Protein AF-A0A7S1S391-F1 (afdb_monomer_lite)

Secondary structure (DSSP, 8-state):
--------------GGGTGGGG---PPBPHHHHHHHHHHHHHHHHHHHHHHHHTTS---HHHHHHHHHHHHHHHHHHHHHIIIIISSS-TT-GGGGSHHHHHHHHHHHHHHHHHHSTT-HHHHHHHHHHHHHHHHHHHHHH-B-

Structure (mmCIF, N/CA/C/O backbone):
data_AF-A0A7S1S391-F1
#
_entry.id   AF-A0A7S1S391-F1
#
loop_
_atom_site.group_PDB
_atom_site.id
_atom_site.type_symbol
_atom_site.label_atom_id
_atom_site.label_alt_id
_atom_site.label_comp_id
_atom_site.label_asym_id
_atom_site.label_entity_id
_atom_site.label_seq_id
_atom_site.pdbx_PDB_ins_code
_atom_site.Cartn_x
_atom_site.Cartn_y
_atom_site.Cartn_z
_atom_site.occupancy
_atom_site.B_iso_or_equiv
_atom_site.auth_seq_id
_atom_site.auth_comp_id
_atom_site.auth_asym_id
_atom_site.auth_atom_id
_atom_site.pdbx_PDB_model_num
ATOM 1 N N . ASN A 1 1 ? 0.053 60.544 -35.774 1.00 40.72 1 ASN A N 1
ATOM 2 C CA . ASN A 1 1 ? 0.119 59.190 -36.360 1.00 40.72 1 ASN A CA 1
ATOM 3 C C . ASN A 1 1 ? 0.208 58.157 -35.259 1.00 40.72 1 ASN A C 1
ATOM 5 O O . ASN A 1 1 ? 1.170 58.155 -34.506 1.00 40.72 1 ASN A O 1
ATOM 9 N N . VAL A 1 2 ? -0.856 57.367 -35.142 1.00 44.19 2 VAL A N 1
ATOM 10 C CA . VAL A 1 2 ? -1.010 56.197 -34.268 1.00 44.19 2 VAL A CA 1
ATOM 11 C C . VAL A 1 2 ? -0.405 54.980 -34.971 1.00 44.19 2 VAL A C 1
ATOM 13 O O . VAL A 1 2 ? -0.643 54.840 -36.167 1.00 44.19 2 VAL A O 1
ATOM 16 N N . ALA A 1 3 ? 0.328 54.139 -34.230 1.00 40.41 3 ALA A N 1
ATOM 17 C CA . ALA A 1 3 ? 0.548 52.684 -34.405 1.00 40.41 3 ALA A CA 1
ATOM 18 C C . ALA A 1 3 ? 1.888 52.307 -33.731 1.00 40.41 3 ALA A C 1
ATOM 20 O O . ALA A 1 3 ? 2.843 53.062 -33.852 1.00 40.41 3 ALA A O 1
ATOM 21 N N . ALA A 1 4 ? 2.106 51.185 -33.049 1.00 40.00 4 ALA A N 1
ATOM 22 C CA . ALA A 1 4 ? 1.269 50.120 -32.512 1.00 40.00 4 ALA A CA 1
ATOM 23 C C . ALA A 1 4 ? 2.154 49.294 -31.539 1.00 40.00 4 ALA A C 1
ATOM 25 O O . ALA A 1 4 ? 3.352 49.152 -31.760 1.00 40.00 4 ALA A O 1
ATOM 26 N N . SER A 1 5 ? 1.530 48.806 -30.468 1.00 44.06 5 SER A N 1
ATOM 27 C CA . SER A 1 5 ? 1.833 47.687 -29.554 1.00 44.06 5 SER A CA 1
ATOM 28 C C . SER A 1 5 ? 3.205 46.974 -29.550 1.00 44.06 5 SER A C 1
ATOM 30 O O . SER A 1 5 ? 3.592 46.380 -30.553 1.00 44.06 5 SER A O 1
ATOM 32 N N . PRO A 1 6 ? 3.817 46.783 -28.360 1.00 44.47 6 PRO A N 1
ATOM 33 C CA . PRO A 1 6 ? 4.665 45.634 -28.074 1.00 44.47 6 PRO A CA 1
ATOM 34 C C . PRO A 1 6 ? 3.792 44.481 -27.547 1.00 44.47 6 PRO A C 1
ATOM 36 O O . PRO A 1 6 ? 3.447 44.411 -26.371 1.00 44.47 6 PRO A O 1
ATOM 39 N N . LEU A 1 7 ? 3.413 43.567 -28.434 1.00 50.47 7 LEU A N 1
ATOM 40 C CA . LEU A 1 7 ? 2.856 42.261 -28.083 1.00 50.47 7 LEU A CA 1
ATOM 41 C C . LEU A 1 7 ? 3.723 41.227 -28.792 1.00 50.47 7 LEU A C 1
ATOM 43 O O . LEU A 1 7 ? 3.596 41.107 -30.004 1.00 50.47 7 LEU A O 1
ATOM 47 N N . LEU A 1 8 ? 4.610 40.543 -28.058 1.00 47.47 8 LEU A N 1
ATOM 48 C CA . LEU A 1 8 ? 5.035 39.147 -28.279 1.00 47.47 8 LEU A CA 1
ATOM 49 C C . LEU A 1 8 ? 6.247 38.795 -27.401 1.00 47.47 8 LEU A C 1
ATOM 51 O O . LEU A 1 8 ? 7.377 39.149 -27.714 1.00 47.47 8 LEU A O 1
ATOM 55 N N . ALA A 1 9 ? 5.957 38.095 -26.304 1.00 43.16 9 ALA A N 1
ATOM 56 C CA . ALA A 1 9 ? 6.770 37.086 -25.605 1.00 43.16 9 ALA A CA 1
ATOM 57 C C . ALA A 1 9 ? 6.090 36.852 -24.240 1.00 43.16 9 ALA A C 1
ATOM 59 O O . ALA A 1 9 ? 6.547 37.294 -23.194 1.00 43.16 9 ALA A O 1
ATOM 60 N N . LEU A 1 10 ? 4.817 36.450 -24.234 1.00 41.50 10 LEU A N 1
ATOM 61 C CA . LEU A 1 10 ? 4.447 35.045 -24.032 1.00 41.50 10 LEU A CA 1
ATOM 62 C C . LEU A 1 10 ? 5.276 34.364 -22.930 1.00 41.50 10 LEU A C 1
ATOM 64 O O . LEU A 1 10 ? 6.346 33.820 -23.166 1.00 41.50 10 LEU A O 1
ATOM 68 N N . ALA A 1 11 ? 4.671 34.350 -21.742 1.00 39.50 11 ALA A N 1
ATOM 69 C CA . ALA A 1 11 ? 4.540 33.152 -20.924 1.00 39.50 11 ALA A CA 1
ATOM 70 C C . ALA A 1 11 ? 5.844 32.439 -20.522 1.00 39.50 11 ALA A C 1
ATOM 72 O O . ALA A 1 11 ? 6.071 31.283 -20.861 1.00 39.50 11 ALA A O 1
ATOM 73 N N . GLY A 1 12 ? 6.613 33.069 -19.634 1.00 39.38 12 GLY A N 1
ATOM 74 C CA . GLY A 1 12 ? 7.534 32.375 -18.723 1.00 39.38 12 GLY A CA 1
ATOM 75 C C . GLY A 1 12 ? 6.815 31.626 -17.589 1.00 39.38 12 GLY A C 1
ATOM 76 O O . GLY A 1 12 ? 7.277 31.629 -16.450 1.00 39.38 12 GLY A O 1
ATOM 77 N N . VAL A 1 13 ? 5.656 31.019 -17.864 1.00 42.41 13 VAL A N 1
ATOM 78 C CA . VAL A 1 13 ? 4.913 30.214 -16.888 1.00 42.41 13 VAL A CA 1
ATOM 79 C C . VAL A 1 13 ? 5.360 28.759 -17.033 1.00 42.41 13 VAL A C 1
ATOM 81 O O . VAL A 1 13 ? 4.800 27.996 -17.807 1.00 42.41 13 VAL A O 1
ATOM 84 N N . GLN A 1 14 ? 6.409 28.421 -16.277 1.00 43.16 14 GLN A N 1
ATOM 85 C CA . GLN A 1 14 ? 6.675 27.110 -15.661 1.00 43.16 14 GLN A CA 1
ATOM 86 C C . GLN A 1 14 ? 6.434 25.857 -16.545 1.00 43.16 14 GLN A C 1
ATOM 88 O O . GLN A 1 14 ? 5.330 25.307 -16.532 1.00 43.16 14 GLN A O 1
ATOM 93 N N . PRO A 1 15 ? 7.467 25.288 -17.203 1.00 41.97 15 PRO A N 1
ATOM 94 C CA . PRO A 1 15 ? 7.331 24.002 -17.899 1.00 41.97 15 PRO A CA 1
ATOM 95 C C . PRO A 1 15 ? 7.137 22.793 -16.958 1.00 41.97 15 PRO A C 1
ATOM 97 O O . PRO A 1 15 ? 6.742 21.723 -17.411 1.00 41.97 15 PRO A O 1
ATOM 100 N N . ALA A 1 16 ? 7.310 22.941 -15.640 1.00 48.16 16 ALA A N 1
ATOM 101 C CA . ALA A 1 16 ? 7.334 21.807 -14.711 1.00 48.16 16 ALA A CA 1
ATOM 102 C C . ALA A 1 16 ? 5.998 21.047 -14.554 1.00 48.16 16 ALA A C 1
ATOM 104 O O . ALA A 1 16 ? 5.992 19.905 -14.103 1.00 48.16 16 ALA A O 1
ATOM 105 N N . ARG A 1 17 ? 4.850 21.645 -14.914 1.00 41.78 17 ARG A N 1
ATOM 106 C CA . ARG A 1 17 ? 3.538 20.970 -14.811 1.00 41.78 17 ARG A CA 1
ATOM 107 C C . ARG A 1 17 ? 3.078 20.295 -16.104 1.00 41.78 17 ARG A C 1
ATOM 109 O O . ARG A 1 17 ? 2.238 19.404 -16.040 1.00 41.78 17 ARG A O 1
ATOM 116 N N . ALA A 1 18 ? 3.619 20.686 -17.257 1.00 39.12 18 ALA A N 1
ATOM 117 C CA . ALA A 1 18 ? 3.204 20.139 -18.551 1.00 39.12 18 ALA A CA 1
ATOM 118 C C . ALA A 1 18 ? 3.959 18.851 -18.929 1.00 39.12 18 ALA A C 1
ATOM 120 O O . ALA A 1 18 ? 3.464 18.054 -19.724 1.00 39.12 18 ALA A O 1
ATOM 121 N N . GLU A 1 19 ? 5.125 18.608 -18.329 1.00 38.88 19 GLU A N 1
ATOM 122 C CA . GLU A 1 19 ? 5.969 17.445 -18.637 1.00 38.88 19 GLU A CA 1
ATOM 123 C C . GLU A 1 19 ? 5.471 16.136 -17.988 1.00 38.88 19 GLU A C 1
ATOM 125 O O . GLU A 1 19 ? 5.807 15.040 -18.430 1.00 38.88 19 GLU A O 1
ATOM 130 N N . VAL A 1 20 ? 4.554 16.232 -17.017 1.00 45.12 20 VAL A N 1
ATOM 131 C CA . VAL A 1 20 ? 3.943 15.080 -16.324 1.00 45.12 20 VAL A CA 1
ATOM 132 C C . VAL A 1 20 ? 2.982 14.284 -17.229 1.00 45.12 20 VAL A C 1
ATOM 134 O O . VAL A 1 20 ? 2.722 13.109 -16.983 1.00 45.12 20 VAL A O 1
ATOM 137 N N . LEU A 1 21 ? 2.480 14.878 -18.319 1.00 40.94 21 LEU A N 1
ATOM 138 C CA . LEU A 1 21 ? 1.461 14.270 -19.193 1.00 40.94 21 LEU A CA 1
ATOM 139 C C . LEU A 1 21 ? 2.024 13.490 -20.396 1.00 40.94 21 LEU A C 1
ATOM 141 O O . LEU A 1 21 ? 1.253 12.990 -21.215 1.00 40.94 21 LEU A O 1
ATOM 145 N N . ARG A 1 22 ? 3.352 13.356 -20.515 1.00 44.44 22 ARG A N 1
ATOM 146 C CA . ARG A 1 22 ? 4.010 12.576 -21.584 1.00 44.44 22 ARG A CA 1
ATOM 147 C C . ARG A 1 22 ? 4.890 11.433 -21.081 1.00 44.44 22 ARG A C 1
ATOM 149 O O . ARG A 1 22 ? 5.707 10.912 -21.837 1.00 44.44 22 ARG A O 1
ATOM 156 N N . LEU A 1 23 ? 4.673 10.967 -19.853 1.00 51.31 23 LEU A N 1
ATOM 157 C CA . LEU A 1 23 ? 5.106 9.624 -19.479 1.00 51.31 23 LEU A CA 1
ATOM 158 C C . LEU A 1 23 ? 4.262 8.635 -20.291 1.00 51.31 23 LEU A C 1
ATOM 160 O O . LEU A 1 23 ? 3.141 8.305 -19.911 1.00 51.31 23 LEU A O 1
ATOM 164 N N . LYS A 1 24 ? 4.774 8.188 -21.445 1.00 53.34 24 LYS A N 1
ATOM 165 C CA . LYS A 1 24 ? 4.294 6.945 -22.051 1.00 53.34 24 LYS A CA 1
ATOM 166 C C . LYS A 1 24 ? 4.512 5.872 -20.990 1.00 53.34 24 LYS A C 1
ATOM 168 O O . LYS A 1 24 ? 5.651 5.484 -20.747 1.00 53.34 24 LYS A O 1
ATOM 173 N N . LEU A 1 25 ? 3.441 5.474 -20.307 1.00 68.50 25 LEU A N 1
ATOM 174 C CA . LEU A 1 25 ? 3.478 4.366 -19.366 1.00 68.50 25 LEU A CA 1
ATOM 175 C C . LEU A 1 25 ? 3.825 3.134 -20.190 1.00 68.50 25 LEU A C 1
ATOM 177 O O . LEU A 1 25 ? 2.998 2.644 -20.955 1.00 68.50 25 LEU A O 1
ATOM 181 N N . ALA A 1 26 ? 5.086 2.715 -20.115 1.00 74.50 26 ALA A N 1
ATOM 182 C CA . ALA A 1 26 ? 5.494 1.468 -20.725 1.00 74.50 26 ALA A CA 1
ATOM 183 C C . ALA A 1 26 ? 4.612 0.359 -20.136 1.00 74.50 26 ALA A C 1
ATOM 185 O O . ALA A 1 26 ? 4.398 0.349 -18.915 1.00 74.50 26 ALA A O 1
ATOM 186 N N . PRO A 1 27 ? 4.084 -0.532 -20.985 1.00 83.25 27 PRO A N 1
ATOM 187 C CA . PRO A 1 27 ? 3.199 -1.573 -20.516 1.00 83.25 27 PRO A CA 1
ATOM 188 C C . PRO A 1 27 ? 3.929 -2.480 -19.524 1.00 83.25 27 PRO A C 1
ATOM 190 O O . PRO A 1 27 ? 5.143 -2.694 -19.614 1.00 83.25 27 PRO A O 1
ATOM 193 N N . LEU A 1 28 ? 3.194 -2.958 -18.524 1.00 86.75 28 LEU A N 1
ATOM 194 C CA . LEU A 1 28 ? 3.766 -3.737 -17.434 1.00 86.75 28 LEU A CA 1
ATOM 195 C C . LEU A 1 28 ? 3.830 -5.214 -17.812 1.00 86.75 28 LEU A C 1
ATOM 197 O O . LEU A 1 28 ? 2.927 -5.743 -18.459 1.00 86.75 28 LEU A O 1
ATOM 201 N N . LYS A 1 29 ? 4.862 -5.913 -17.333 1.00 91.25 29 LYS A N 1
ATOM 202 C CA . LYS A 1 29 ? 4.831 -7.381 -17.310 1.00 91.25 29 LYS A CA 1
ATOM 203 C C . LYS A 1 29 ? 3.648 -7.829 -16.447 1.00 91.25 29 LYS A C 1
ATOM 205 O O . LYS A 1 29 ? 3.473 -7.287 -15.354 1.00 91.25 29 LYS A O 1
ATOM 210 N N . GLN A 1 30 ? 2.889 -8.820 -16.914 1.00 92.25 30 GLN A N 1
ATOM 211 C CA . GLN A 1 30 ? 1.687 -9.324 -16.234 1.00 92.25 30 GLN A CA 1
ATOM 212 C C . GLN A 1 30 ? 1.950 -9.646 -14.754 1.00 92.25 30 GLN A C 1
ATOM 214 O O . GLN A 1 30 ? 1.267 -9.106 -13.890 1.00 92.25 30 GLN A O 1
ATOM 219 N N . ASP A 1 31 ? 2.997 -10.420 -14.455 1.00 93.94 31 ASP A N 1
ATOM 220 C CA . ASP A 1 31 ? 3.344 -10.795 -13.076 1.00 93.94 31 ASP A CA 1
ATOM 221 C C . ASP A 1 31 ? 3.589 -9.575 -12.178 1.00 93.94 31 ASP A C 1
ATOM 223 O O . ASP A 1 31 ? 3.117 -9.515 -11.046 1.00 93.94 31 ASP A O 1
ATOM 227 N N . TYR A 1 32 ? 4.299 -8.564 -12.694 1.00 93.88 32 TYR A N 1
ATOM 228 C CA . TYR A 1 32 ? 4.556 -7.339 -11.942 1.00 93.88 32 TYR A CA 1
ATOM 229 C C . TYR A 1 32 ? 3.267 -6.559 -11.695 1.00 93.88 32 TYR A C 1
ATOM 231 O O . TYR A 1 32 ? 3.016 -6.115 -10.576 1.00 93.88 32 TYR A O 1
ATOM 239 N N . ARG A 1 33 ? 2.431 -6.411 -12.729 1.00 94.19 33 ARG A N 1
ATOM 240 C CA . ARG A 1 33 ? 1.121 -5.772 -12.604 1.00 94.19 33 ARG A CA 1
ATOM 241 C C . ARG A 1 33 ? 0.300 -6.444 -11.510 1.00 94.19 33 ARG A C 1
ATOM 243 O O . ARG A 1 33 ? -0.220 -5.749 -10.643 1.00 94.19 33 ARG A O 1
ATOM 250 N N . ASP A 1 34 ? 0.167 -7.762 -11.564 1.00 95.94 34 ASP A N 1
ATOM 251 C CA . ASP A 1 34 ? -0.712 -8.496 -10.659 1.00 95.94 34 ASP A CA 1
ATOM 252 C C . ASP A 1 34 ? -0.218 -8.410 -9.212 1.00 95.94 34 ASP A C 1
ATOM 254 O O . ASP A 1 34 ? -1.023 -8.229 -8.297 1.00 95.94 34 ASP A O 1
ATOM 258 N N . GLU A 1 35 ? 1.099 -8.416 -8.997 1.00 96.38 35 GLU A N 1
ATOM 259 C CA . GLU A 1 35 ? 1.683 -8.212 -7.671 1.00 96.38 35 GLU A CA 1
ATOM 260 C C . GLU A 1 35 ? 1.510 -6.783 -7.146 1.00 96.38 35 GLU A C 1
ATOM 262 O O . GLU A 1 35 ? 1.177 -6.612 -5.970 1.00 96.38 35 GLU A O 1
ATOM 267 N N . VAL A 1 36 ? 1.661 -5.756 -7.994 1.00 96.44 36 VAL A N 1
ATOM 268 C CA . VAL A 1 36 ? 1.356 -4.368 -7.605 1.00 96.44 36 VAL A CA 1
ATOM 269 C C . VAL A 1 36 ? -0.117 -4.234 -7.237 1.00 96.44 36 VAL A C 1
ATOM 271 O O . VAL A 1 36 ? -0.429 -3.678 -6.185 1.00 96.44 36 VAL A O 1
ATOM 274 N N . VAL A 1 37 ? -1.027 -4.751 -8.069 1.00 97.25 37 VAL A N 1
ATOM 275 C C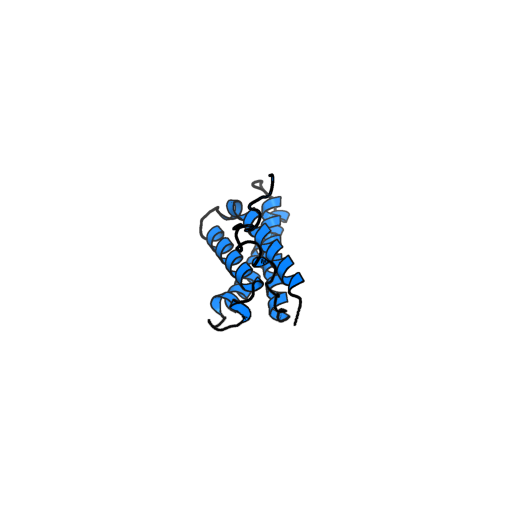A . VAL A 1 37 ? -2.473 -4.688 -7.811 1.00 97.25 37 VAL A CA 1
ATOM 276 C C . VAL A 1 37 ? -2.805 -5.397 -6.506 1.00 97.25 37 VAL A C 1
ATOM 278 O O . VAL A 1 37 ? -3.502 -4.822 -5.672 1.00 97.25 37 VAL A O 1
ATOM 281 N N . ALA A 1 38 ? -2.290 -6.609 -6.295 1.00 97.56 38 ALA A N 1
ATOM 282 C CA . ALA A 1 38 ? -2.551 -7.377 -5.086 1.00 97.56 38 ALA A CA 1
ATOM 283 C C . ALA A 1 38 ? -2.052 -6.649 -3.829 1.00 97.56 38 ALA A C 1
ATOM 285 O O . ALA A 1 38 ? -2.809 -6.500 -2.867 1.00 97.56 38 ALA A O 1
ATOM 286 N N . ALA A 1 39 ? -0.807 -6.165 -3.838 1.00 97.44 39 ALA A N 1
ATOM 287 C CA . ALA A 1 39 ? -0.214 -5.484 -2.692 1.00 97.44 39 ALA A CA 1
ATOM 288 C C . ALA A 1 39 ? -0.887 -4.132 -2.405 1.00 97.44 39 ALA A C 1
ATOM 290 O O . ALA A 1 39 ? -1.249 -3.860 -1.258 1.00 97.44 39 ALA A O 1
ATOM 291 N N . ALA A 1 40 ? -1.103 -3.307 -3.436 1.00 97.50 40 ALA A N 1
ATOM 292 C CA . ALA A 1 40 ? -1.715 -1.992 -3.278 1.00 97.50 40 ALA A CA 1
ATOM 293 C C . ALA A 1 40 ? -3.181 -2.092 -2.833 1.00 97.50 40 ALA A C 1
ATOM 295 O O . ALA A 1 40 ? -3.598 -1.367 -1.931 1.00 97.50 40 ALA A O 1
ATOM 296 N N . THR A 1 41 ? -3.944 -3.029 -3.408 1.00 97.88 41 THR A N 1
ATOM 297 C CA . THR A 1 41 ? -5.345 -3.263 -3.027 1.00 97.88 41 THR A CA 1
ATOM 298 C C . THR A 1 41 ? -5.444 -3.751 -1.588 1.00 97.88 41 THR A C 1
ATOM 300 O O . THR A 1 41 ? -6.221 -3.195 -0.822 1.00 97.88 41 THR A O 1
ATOM 303 N N . ALA A 1 42 ? -4.627 -4.728 -1.183 1.00 97.75 42 ALA A N 1
ATOM 304 C CA . ALA A 1 42 ? -4.691 -5.263 0.174 1.00 97.75 42 ALA A CA 1
ATOM 305 C C . ALA A 1 42 ? -4.337 -4.213 1.239 1.00 97.75 42 ALA A C 1
ATOM 307 O O . ALA A 1 42 ? -5.028 -4.120 2.251 1.00 97.75 42 ALA A O 1
ATOM 308 N N . LEU A 1 43 ? -3.300 -3.396 1.008 1.00 97.31 43 LEU A N 1
ATOM 309 C CA . LEU A 1 43 ? -2.968 -2.307 1.929 1.00 97.31 43 LEU A CA 1
ATOM 310 C C . LEU A 1 43 ? -4.086 -1.260 1.979 1.00 97.31 43 LEU A C 1
ATOM 312 O O . LEU A 1 43 ? -4.464 -0.814 3.058 1.00 97.31 43 LEU A O 1
ATOM 316 N N . ARG A 1 44 ? -4.649 -0.893 0.825 1.00 97.44 44 ARG A N 1
ATOM 317 C CA . ARG A 1 44 ? -5.763 0.054 0.755 1.00 97.44 44 ARG A CA 1
ATOM 318 C C . ARG A 1 44 ? -6.981 -0.463 1.521 1.00 97.44 44 ARG A C 1
ATOM 320 O O . ARG A 1 44 ? -7.563 0.290 2.289 1.00 97.44 44 ARG A O 1
ATOM 327 N N . GLU A 1 45 ? -7.357 -1.726 1.327 1.00 96.81 45 GLU A N 1
ATOM 328 C CA . GLU A 1 45 ? -8.473 -2.374 2.029 1.00 96.81 45 GLU A CA 1
ATOM 329 C C . GLU A 1 45 ? -8.275 -2.363 3.548 1.00 96.81 45 GLU A C 1
ATOM 331 O O . GLU A 1 45 ? -9.217 -2.054 4.274 1.00 96.81 45 GLU A O 1
ATOM 336 N N . ALA A 1 46 ? -7.062 -2.658 4.026 1.00 95.44 46 ALA A N 1
ATOM 337 C CA . ALA A 1 46 ? -6.743 -2.612 5.451 1.00 95.44 46 ALA A CA 1
ATOM 338 C C . ALA A 1 46 ? -6.868 -1.187 6.013 1.00 95.44 46 ALA A C 1
ATOM 340 O O . ALA A 1 46 ? -7.566 -0.983 7.000 1.00 95.44 46 ALA A O 1
ATOM 341 N N . LEU A 1 47 ? -6.281 -0.192 5.339 1.00 94.75 47 LEU A N 1
ATOM 342 C CA . LEU A 1 47 ? -6.340 1.209 5.775 1.00 94.75 47 LEU A CA 1
ATOM 343 C C . LEU A 1 47 ? -7.764 1.778 5.741 1.00 94.75 47 LEU A C 1
ATOM 345 O O . LEU A 1 47 ? -8.123 2.580 6.597 1.00 94.75 47 LEU A O 1
ATOM 349 N N . VAL A 1 48 ? -8.582 1.393 4.757 1.00 94.81 48 VAL A N 1
ATOM 350 C CA . VAL A 1 48 ? -9.993 1.803 4.696 1.00 94.81 48 VAL A CA 1
ATOM 351 C C . VAL A 1 48 ? -10.785 1.156 5.830 1.00 94.81 48 VAL A C 1
ATOM 353 O O . VAL A 1 48 ? -11.514 1.865 6.513 1.00 94.81 48 VAL A O 1
ATOM 356 N N . ALA A 1 49 ? -10.593 -0.141 6.085 1.00 92.25 49 ALA A N 1
ATOM 357 C CA . ALA A 1 49 ? -11.259 -0.828 7.190 1.00 92.25 49 ALA A CA 1
ATOM 358 C C . ALA A 1 49 ? -10.876 -0.228 8.554 1.00 92.25 49 ALA A C 1
ATOM 360 O O . ALA A 1 49 ? -11.742 -0.008 9.392 1.00 92.25 49 ALA A O 1
ATOM 361 N N . GLU A 1 50 ? -9.601 0.111 8.753 1.00 89.94 50 GLU A N 1
ATOM 362 C CA . GLU A 1 50 ? -9.123 0.819 9.947 1.00 89.94 50 GLU A CA 1
ATOM 363 C C . GLU A 1 50 ? -9.733 2.232 10.055 1.00 89.94 50 GLU A C 1
ATOM 365 O O . GLU A 1 50 ? -10.050 2.710 11.142 1.00 89.94 50 GLU A O 1
ATOM 370 N N . GLN A 1 51 ? -9.935 2.922 8.925 1.00 90.69 51 GLN A N 1
ATOM 371 C CA . GLN A 1 51 ? -10.609 4.223 8.904 1.00 90.69 51 GLN A CA 1
ATOM 372 C C . GLN A 1 51 ? -12.086 4.127 9.290 1.00 90.69 51 GLN A C 1
ATOM 374 O O . GLN A 1 51 ? -12.582 5.004 9.992 1.00 90.69 51 GLN A O 1
ATOM 379 N N . GLU A 1 52 ? -12.779 3.103 8.797 1.00 89.25 52 GLU A N 1
ATOM 380 C CA . GLU A 1 52 ? -14.196 2.849 9.069 1.00 89.25 52 GLU A CA 1
ATOM 381 C C . GLU A 1 52 ? -14.428 2.372 10.504 1.00 89.25 52 GLU A C 1
ATOM 383 O O . GLU A 1 52 ? -15.451 2.708 11.096 1.00 89.25 52 GLU A O 1
ATOM 388 N N . ALA A 1 53 ? -13.464 1.642 11.067 1.00 86.38 53 ALA A N 1
ATOM 389 C CA . ALA A 1 53 ? -13.458 1.228 12.463 1.00 86.38 53 ALA A CA 1
ATOM 390 C C . ALA A 1 53 ? -13.401 2.412 13.444 1.00 86.38 53 ALA A C 1
ATOM 392 O O . ALA A 1 53 ? -14.037 2.370 14.496 1.00 86.38 53 ALA A O 1
ATOM 393 N N . GLY A 1 54 ? -12.669 3.473 13.090 1.00 80.25 54 GLY A N 1
ATOM 394 C CA . GLY A 1 54 ? -12.468 4.631 13.960 1.00 80.25 54 GLY A CA 1
ATOM 395 C C . GLY A 1 54 ? -11.660 4.301 15.221 1.00 80.25 54 GLY A C 1
ATOM 396 O O . GLY A 1 54 ? -10.925 3.317 15.260 1.00 80.25 54 GLY A O 1
ATOM 397 N N . ASP A 1 55 ? -11.795 5.145 16.246 1.00 72.31 55 ASP A N 1
ATOM 398 C CA . ASP A 1 55 ? -11.154 4.953 17.561 1.00 72.31 55 ASP A CA 1
ATOM 399 C C . ASP A 1 55 ? -12.058 4.181 18.547 1.00 72.31 55 ASP A C 1
ATOM 401 O O . ASP A 1 55 ? -11.715 3.995 19.718 1.00 72.31 55 ASP A O 1
ATOM 405 N N . ASP A 1 56 ? -13.239 3.758 18.088 1.00 77.50 56 ASP A N 1
ATOM 406 C CA . ASP A 1 56 ? -14.224 3.067 18.907 1.00 77.50 56 ASP A CA 1
ATOM 407 C C . ASP A 1 56 ? -13.853 1.596 19.111 1.00 77.50 56 ASP A C 1
ATOM 409 O O . ASP A 1 56 ? -13.191 0.951 18.296 1.00 77.50 56 ASP A O 1
ATOM 413 N N . LYS A 1 57 ? -14.322 1.030 20.227 1.00 77.81 57 LYS A N 1
ATOM 414 C CA . LYS A 1 57 ? -14.122 -0.389 20.501 1.00 77.81 57 LYS A CA 1
ATOM 415 C C . LYS A 1 57 ? -14.950 -1.219 19.520 1.00 77.81 57 LYS A C 1
ATOM 417 O O . LYS A 1 57 ? -16.181 -1.208 19.571 1.00 77.81 57 LYS A O 1
ATOM 422 N N . LEU A 1 58 ? -14.259 -1.951 18.656 1.00 84.31 58 LEU A N 1
ATOM 423 C CA . LEU A 1 58 ? -14.862 -2.834 17.670 1.00 84.31 58 LEU A CA 1
ATOM 424 C C . LEU A 1 58 ? -15.544 -4.044 18.322 1.00 84.31 58 LEU A C 1
ATOM 426 O O . LEU A 1 58 ? -15.240 -4.450 19.446 1.00 84.31 58 LEU A O 1
ATOM 430 N N . SER A 1 59 ? -16.491 -4.640 17.594 1.00 88.81 59 SER A N 1
ATOM 431 C CA . SER A 1 59 ? -16.966 -5.983 17.925 1.00 88.81 59 SER A CA 1
ATOM 432 C C . SER A 1 59 ? -15.846 -6.998 17.676 1.00 88.81 59 SER A C 1
ATOM 434 O O . SER A 1 59 ? -14.993 -6.787 16.816 1.00 88.81 59 SER A O 1
ATOM 436 N N . LEU A 1 60 ? -15.878 -8.137 18.374 1.00 88.81 60 LEU A N 1
ATOM 437 C CA . LEU A 1 60 ? -14.892 -9.208 18.177 1.00 88.81 60 LEU A CA 1
ATOM 438 C C . LEU A 1 60 ? -14.815 -9.662 16.706 1.00 88.81 60 LEU A C 1
ATOM 440 O O . LEU A 1 60 ? -13.736 -9.945 16.198 1.00 88.81 60 LEU A O 1
ATOM 444 N N . GLU A 1 61 ? -15.954 -9.710 16.012 1.00 89.38 61 GLU A N 1
ATOM 445 C CA . GLU A 1 61 ? -16.010 -10.065 14.589 1.00 89.38 61 GLU A CA 1
ATOM 446 C C . GLU A 1 61 ? -15.297 -9.026 13.711 1.00 89.38 61 GLU A C 1
ATOM 448 O O . GLU A 1 61 ? -14.512 -9.400 12.840 1.00 89.38 61 GLU A O 1
ATOM 453 N N . ALA A 1 62 ? -15.505 -7.732 13.976 1.00 87.94 62 ALA A N 1
ATOM 454 C CA . ALA A 1 62 ? -14.853 -6.655 13.237 1.00 87.94 62 ALA A CA 1
ATOM 455 C C . ALA A 1 62 ? -13.343 -6.581 13.524 1.00 87.94 62 ALA A C 1
ATOM 457 O O . ALA A 1 62 ? -12.565 -6.343 12.603 1.00 87.94 62 ALA A O 1
ATOM 458 N N . GLU A 1 63 ? -12.911 -6.848 14.762 1.00 89.56 63 GLU A N 1
ATOM 459 C CA . GLU A 1 63 ? -11.485 -6.957 15.108 1.00 89.56 63 GLU A CA 1
ATOM 460 C C . GLU A 1 63 ? -10.806 -8.101 14.344 1.00 89.56 63 GLU A C 1
ATOM 462 O O . GLU A 1 63 ? -9.718 -7.929 13.792 1.00 89.56 63 GLU A O 1
ATOM 467 N N . VAL A 1 64 ? -11.455 -9.269 14.265 1.00 92.94 64 VAL A N 1
ATOM 468 C CA . VAL A 1 64 ? -10.931 -10.424 13.519 1.00 92.94 64 VAL A CA 1
ATOM 469 C C . VAL A 1 64 ? -10.854 -10.123 12.022 1.00 92.94 64 VAL A C 1
ATOM 471 O O . VAL A 1 64 ? -9.861 -10.467 11.376 1.00 92.94 64 VAL A O 1
ATOM 474 N N . GLU A 1 65 ? -11.870 -9.467 11.458 1.00 91.81 65 GLU A N 1
ATOM 475 C CA . GLU A 1 65 ? -11.874 -9.092 10.044 1.00 91.81 65 GLU A CA 1
ATOM 476 C C . GLU A 1 65 ? -10.784 -8.060 9.721 1.00 91.81 65 GLU A C 1
ATOM 478 O O . GLU A 1 65 ? -10.050 -8.224 8.739 1.00 91.81 65 GLU A O 1
ATOM 483 N N . LEU A 1 66 ? -10.640 -7.026 10.556 1.00 92.06 66 LEU A N 1
ATOM 484 C CA . LEU A 1 66 ? -9.588 -6.023 10.417 1.00 92.06 66 LEU A CA 1
ATOM 485 C C . LEU A 1 66 ? -8.204 -6.677 10.504 1.00 92.06 66 LEU A C 1
ATOM 487 O O . LEU A 1 66 ? -7.397 -6.525 9.585 1.00 92.06 66 LEU A O 1
ATOM 491 N N . GLY A 1 67 ? -7.973 -7.509 11.522 1.00 92.75 67 GLY A N 1
ATOM 492 C CA . GLY A 1 67 ? -6.714 -8.235 11.685 1.00 92.75 67 GLY A CA 1
ATOM 493 C C . GLY A 1 67 ? -6.391 -9.148 10.495 1.00 92.75 67 GLY A C 1
ATOM 494 O O . GLY A 1 67 ? -5.236 -9.245 10.074 1.00 92.75 67 GLY A O 1
ATOM 495 N N . ALA A 1 68 ? -7.393 -9.782 9.878 1.00 95.06 68 ALA A N 1
ATOM 496 C CA . ALA A 1 68 ? -7.190 -10.585 8.671 1.00 95.06 68 ALA A CA 1
ATOM 497 C C . ALA A 1 68 ? -6.770 -9.731 7.458 1.00 95.06 68 ALA A C 1
ATOM 499 O O . ALA A 1 68 ? -5.888 -10.141 6.690 1.00 95.06 68 ALA A O 1
ATOM 500 N N . LYS A 1 69 ? -7.363 -8.540 7.288 1.00 95.56 69 LYS A N 1
ATOM 501 C CA . LYS A 1 69 ? -6.985 -7.581 6.233 1.00 95.56 69 LYS A CA 1
ATOM 502 C C . LYS A 1 69 ? -5.558 -7.074 6.437 1.00 95.56 69 LYS A C 1
ATOM 504 O O . LYS A 1 69 ? -4.763 -7.111 5.496 1.00 95.56 69 LYS A O 1
ATOM 509 N N . GLU A 1 70 ? -5.202 -6.696 7.660 1.00 94.31 70 GLU A N 1
ATOM 510 C CA . GLU A 1 70 ? -3.856 -6.239 8.022 1.00 94.31 70 GLU A CA 1
ATOM 511 C C . GLU A 1 70 ? -2.797 -7.323 7.794 1.00 94.31 70 GLU A C 1
ATOM 513 O O . GLU A 1 70 ? -1.775 -7.078 7.150 1.00 94.31 70 GLU A O 1
ATOM 518 N N . GLN A 1 71 ? -3.055 -8.560 8.233 1.00 95.31 71 GLN A N 1
ATOM 519 C CA . GLN A 1 71 ? -2.139 -9.683 8.009 1.00 95.31 71 GLN A CA 1
ATOM 520 C C . GLN A 1 71 ? -1.951 -9.987 6.518 1.00 95.31 71 GLN A C 1
ATOM 522 O O . GLN A 1 71 ? -0.831 -10.250 6.064 1.00 95.31 71 GLN A O 1
ATOM 527 N N . LYS A 1 72 ? -3.035 -9.944 5.731 1.00 97.06 72 LYS A N 1
ATOM 528 C CA . LYS A 1 72 ? -2.977 -10.110 4.272 1.00 97.06 72 LYS A CA 1
ATOM 529 C C . LYS A 1 72 ? -2.133 -9.004 3.633 1.00 97.06 72 LYS A C 1
ATOM 531 O O . LYS A 1 72 ? -1.257 -9.325 2.826 1.00 97.06 72 LYS A O 1
ATOM 536 N N . ALA A 1 73 ? -2.360 -7.745 4.009 1.00 95.94 73 ALA A N 1
ATOM 537 C CA . ALA A 1 73 ? -1.592 -6.602 3.526 1.00 95.94 73 ALA A CA 1
ATOM 538 C C . ALA A 1 73 ? -0.103 -6.747 3.867 1.00 95.94 73 ALA A C 1
ATOM 540 O O . ALA A 1 73 ? 0.740 -6.686 2.972 1.00 95.94 73 ALA A O 1
ATOM 541 N N . GLY A 1 74 ? 0.227 -7.045 5.127 1.00 94.50 74 GLY A N 1
ATOM 542 C CA . GLY A 1 74 ? 1.605 -7.236 5.580 1.00 94.50 74 GLY A CA 1
ATOM 543 C C . GLY A 1 74 ? 2.338 -8.341 4.815 1.00 94.50 74 GLY A C 1
ATOM 544 O O . GLY A 1 74 ? 3.481 -8.154 4.392 1.00 94.50 74 GLY A O 1
ATOM 545 N N . ARG A 1 75 ? 1.676 -9.478 4.556 1.00 97.31 75 ARG A N 1
ATOM 546 C CA . ARG A 1 75 ? 2.254 -10.573 3.760 1.00 97.31 75 ARG A CA 1
ATOM 547 C C . ARG A 1 75 ? 2.558 -10.145 2.324 1.00 97.31 75 ARG A C 1
ATOM 549 O O . ARG A 1 75 ? 3.661 -10.404 1.845 1.00 97.31 75 ARG A O 1
ATOM 556 N N . LEU A 1 76 ? 1.601 -9.511 1.646 1.00 97.56 76 LEU A N 1
ATOM 557 C CA . LEU A 1 76 ? 1.749 -9.112 0.242 1.00 97.56 76 LEU A CA 1
ATOM 558 C C . LEU A 1 76 ? 2.783 -7.994 0.075 1.00 97.56 76 LEU A C 1
ATOM 560 O O . LEU A 1 76 ? 3.623 -8.069 -0.817 1.00 97.56 76 LEU A O 1
ATOM 564 N N . LEU A 1 77 ? 2.798 -7.011 0.978 1.00 95.44 77 LEU A N 1
ATOM 565 C CA . LEU A 1 77 ? 3.815 -5.958 0.987 1.00 95.44 77 LEU A CA 1
ATOM 566 C C . LEU A 1 77 ? 5.211 -6.516 1.241 1.00 95.44 77 LEU A C 1
ATOM 568 O O . LEU A 1 77 ? 6.164 -6.084 0.598 1.00 95.44 77 LEU A O 1
ATOM 572 N N . LYS A 1 78 ? 5.353 -7.496 2.141 1.00 95.12 78 LYS A N 1
ATOM 573 C CA . LYS A 1 78 ? 6.639 -8.159 2.375 1.00 95.12 78 LYS A CA 1
ATOM 574 C C . LYS A 1 78 ? 7.122 -8.897 1.126 1.00 95.12 78 LYS A C 1
ATOM 576 O O . LYS A 1 78 ? 8.288 -8.766 0.770 1.00 95.12 78 LYS A O 1
ATOM 581 N N . GLN A 1 79 ? 6.242 -9.647 0.461 1.00 95.50 79 GLN A N 1
ATOM 582 C CA . GLN A 1 79 ? 6.568 -10.347 -0.788 1.00 95.50 79 GLN A CA 1
ATOM 583 C C . GLN A 1 79 ? 7.004 -9.364 -1.880 1.00 95.50 79 GLN A C 1
ATOM 585 O O . GLN A 1 79 ? 8.098 -9.509 -2.426 1.00 95.50 79 GLN A O 1
ATOM 590 N N . TYR A 1 80 ? 6.207 -8.318 -2.116 1.00 95.69 80 TYR A N 1
ATOM 591 C CA . TYR A 1 80 ? 6.528 -7.264 -3.076 1.00 95.69 80 TYR A CA 1
ATOM 592 C C . TYR A 1 80 ? 7.851 -6.560 -2.730 1.00 95.69 80 TYR A C 1
ATOM 594 O O . TYR A 1 80 ? 8.708 -6.373 -3.591 1.00 95.69 80 TYR A O 1
ATOM 602 N N . GLY A 1 81 ? 8.054 -6.208 -1.457 1.00 93.50 81 GLY A N 1
ATOM 603 C CA . GLY A 1 81 ? 9.255 -5.531 -0.971 1.00 93.50 81 GLY A CA 1
ATOM 604 C C . GLY A 1 81 ? 10.528 -6.345 -1.192 1.00 93.50 81 GLY A C 1
ATOM 605 O O . GLY A 1 81 ? 11.518 -5.817 -1.691 1.00 93.50 81 GLY A O 1
ATOM 606 N N . VAL A 1 82 ? 10.494 -7.642 -0.878 1.00 94.81 82 VAL A N 1
ATOM 607 C CA . VAL A 1 82 ? 11.629 -8.545 -1.120 1.00 94.81 82 VAL A CA 1
ATOM 608 C C . VAL A 1 82 ? 11.923 -8.661 -2.613 1.00 94.81 82 VAL A C 1
ATOM 610 O O . VAL A 1 82 ? 13.080 -8.567 -3.010 1.00 94.81 82 VAL A O 1
ATOM 613 N N . ARG A 1 83 ? 10.890 -8.840 -3.443 1.00 94.62 83 ARG A N 1
ATOM 614 C CA . ARG A 1 83 ? 11.066 -9.090 -4.875 1.00 94.62 83 ARG A CA 1
ATOM 615 C C . ARG A 1 83 ? 11.509 -7.848 -5.645 1.00 94.62 83 ARG A C 1
ATOM 617 O O . ARG A 1 83 ? 12.418 -7.944 -6.462 1.00 94.62 83 ARG A O 1
ATOM 624 N N . TYR A 1 84 ? 10.878 -6.705 -5.390 1.00 93.69 84 TYR A N 1
ATOM 625 C CA . TYR A 1 84 ? 11.033 -5.518 -6.230 1.00 93.69 84 TYR A CA 1
ATOM 626 C C . TYR A 1 84 ? 11.808 -4.383 -5.569 1.00 93.69 84 TYR A C 1
ATOM 628 O O . TYR A 1 84 ? 12.545 -3.687 -6.252 1.00 93.69 84 TYR A O 1
ATOM 636 N N . ILE A 1 85 ? 11.689 -4.186 -4.255 1.00 91.38 85 ILE A N 1
ATOM 637 C CA . ILE A 1 85 ? 12.400 -3.079 -3.593 1.00 91.38 85 ILE A CA 1
ATOM 638 C C . ILE A 1 85 ? 13.838 -3.482 -3.254 1.00 91.38 85 ILE A C 1
ATOM 640 O O . ILE A 1 85 ? 14.776 -2.746 -3.540 1.00 91.38 85 ILE A O 1
ATOM 644 N N . ALA A 1 86 ? 14.023 -4.668 -2.671 1.00 90.31 86 ALA A N 1
ATOM 645 C CA . ALA A 1 86 ? 15.345 -5.187 -2.322 1.00 90.31 86 ALA A CA 1
ATOM 646 C C . ALA A 1 86 ? 15.973 -6.057 -3.426 1.00 90.31 86 ALA A C 1
ATOM 648 O O . ALA A 1 86 ? 17.192 -6.186 -3.477 1.00 90.31 86 ALA A O 1
ATOM 649 N N . GLY A 1 87 ? 15.147 -6.684 -4.269 1.00 89.25 87 GLY A N 1
ATOM 650 C CA . GLY A 1 87 ? 15.582 -7.726 -5.203 1.00 89.25 87 GLY A CA 1
ATOM 651 C C . GLY A 1 87 ? 15.980 -7.253 -6.602 1.00 89.25 87 GLY A C 1
ATOM 652 O O . GLY A 1 87 ? 16.577 -8.036 -7.339 1.00 89.25 87 GLY A O 1
ATOM 653 N N . LEU A 1 88 ? 15.668 -6.011 -6.989 1.00 90.44 88 LEU A N 1
ATOM 654 C CA . LEU A 1 88 ? 16.041 -5.483 -8.306 1.00 90.44 88 LEU A CA 1
ATOM 655 C C . LEU A 1 88 ? 17.477 -4.968 -8.310 1.00 90.44 88 LEU A C 1
ATOM 657 O O . LEU A 1 88 ? 17.878 -4.236 -7.402 1.00 90.44 88 LEU A O 1
ATOM 661 N N . SER A 1 89 ? 18.213 -5.262 -9.379 1.00 90.56 89 SER A N 1
ATOM 662 C CA . SER A 1 89 ? 19.488 -4.604 -9.659 1.00 90.56 89 SER A CA 1
ATOM 663 C C . SER A 1 89 ? 19.281 -3.115 -9.952 1.00 90.56 89 SER A C 1
ATOM 665 O O . SER A 1 89 ? 18.181 -2.686 -10.312 1.00 90.56 89 SER A O 1
ATOM 667 N N . ASP A 1 90 ? 20.326 -2.308 -9.775 1.00 85.88 90 ASP A N 1
ATOM 668 C CA . ASP A 1 90 ? 20.260 -0.852 -9.971 1.00 85.88 90 ASP A CA 1
ATOM 669 C C . ASP A 1 90 ? 19.934 -0.452 -11.420 1.00 85.88 90 ASP A C 1
ATOM 671 O O . ASP A 1 90 ? 19.368 0.614 -11.658 1.00 85.88 90 ASP A O 1
ATOM 675 N N . ASP A 1 91 ? 20.255 -1.318 -12.380 1.00 89.06 91 ASP A N 1
ATOM 676 C CA . ASP A 1 91 ? 20.019 -1.143 -13.812 1.00 89.06 91 ASP A CA 1
ATOM 677 C C . ASP A 1 91 ? 18.685 -1.733 -14.303 1.00 89.06 91 ASP A C 1
ATOM 679 O O . ASP A 1 91 ? 18.388 -1.642 -15.497 1.00 89.06 91 ASP A O 1
ATOM 683 N N . ASP A 1 92 ? 17.860 -2.313 -13.419 1.00 89.88 92 ASP A N 1
ATOM 684 C CA . ASP A 1 92 ? 16.588 -2.900 -13.839 1.00 89.88 92 ASP A CA 1
ATOM 685 C C . ASP A 1 92 ? 15.660 -1.814 -14.429 1.00 89.88 92 ASP A C 1
ATOM 687 O O . ASP A 1 92 ? 15.353 -0.817 -13.760 1.00 89.88 92 ASP A O 1
ATOM 691 N N . PRO A 1 93 ? 15.158 -1.987 -15.669 1.00 86.88 93 PRO A N 1
ATOM 692 C CA . PRO A 1 93 ? 14.324 -0.988 -16.337 1.00 86.88 93 PRO A CA 1
ATOM 693 C C . PRO A 1 93 ? 13.024 -0.684 -15.580 1.00 86.88 93 PRO A C 1
ATOM 695 O O . PRO A 1 93 ? 12.451 0.397 -15.745 1.00 86.88 93 PRO A O 1
ATOM 698 N N . LEU A 1 94 ? 12.561 -1.599 -14.725 1.00 87.25 94 LEU A N 1
ATOM 699 C CA . LEU A 1 94 ? 11.392 -1.407 -13.880 1.00 87.25 94 LEU A CA 1
ATOM 700 C C . LEU A 1 94 ? 11.575 -0.250 -12.894 1.00 87.25 94 LEU A C 1
ATOM 702 O O . LEU A 1 94 ? 10.599 0.440 -12.611 1.00 87.25 94 LEU A O 1
ATOM 706 N N . ARG A 1 95 ? 12.808 0.037 -12.447 1.00 87.00 95 ARG A N 1
ATOM 707 C CA . ARG A 1 95 ? 13.105 1.178 -11.560 1.00 87.00 95 ARG A CA 1
ATOM 708 C C . ARG A 1 95 ? 12.763 2.531 -12.186 1.00 87.00 95 ARG A C 1
ATOM 710 O O . ARG A 1 95 ? 12.478 3.485 -11.469 1.00 87.00 95 ARG A O 1
ATOM 717 N N . SER A 1 96 ? 12.749 2.611 -13.517 1.00 86.44 96 SER A N 1
ATOM 718 C CA . SER A 1 96 ? 12.345 3.814 -14.258 1.00 86.44 96 SER A CA 1
ATOM 719 C C . SER A 1 96 ? 10.834 3.888 -14.514 1.00 86.44 96 SER A C 1
ATOM 721 O O . SER A 1 96 ? 10.348 4.876 -15.067 1.00 86.44 96 SER A O 1
ATOM 723 N N . ASN A 1 97 ? 10.068 2.854 -14.148 1.00 86.62 97 ASN A N 1
ATOM 724 C CA . ASN A 1 97 ? 8.627 2.838 -14.354 1.00 86.62 97 ASN A CA 1
ATOM 725 C C . ASN A 1 97 ? 7.916 3.704 -13.292 1.00 86.62 97 ASN A C 1
ATOM 727 O O . ASN A 1 97 ? 8.157 3.520 -12.095 1.00 86.62 97 ASN A O 1
ATOM 731 N N . PRO A 1 98 ? 6.985 4.597 -13.683 1.00 88.56 98 PRO A N 1
ATOM 732 C CA . PRO A 1 98 ? 6.234 5.408 -12.726 1.00 88.56 98 PRO A CA 1
ATOM 733 C C . PRO A 1 98 ? 5.497 4.585 -11.662 1.00 88.56 98 PRO A C 1
ATOM 735 O O . PRO A 1 98 ? 5.468 4.980 -10.501 1.00 88.56 98 PRO A O 1
ATOM 738 N N . VAL A 1 99 ? 4.941 3.425 -12.029 1.00 91.69 99 VAL A N 1
ATOM 739 C CA . VAL A 1 99 ? 4.237 2.533 -11.093 1.00 91.69 99 VAL A CA 1
ATOM 740 C C . VAL A 1 99 ? 5.181 2.021 -10.007 1.00 91.69 99 VAL A C 1
ATOM 742 O O . VAL A 1 99 ? 4.824 2.056 -8.830 1.00 91.69 99 VAL A O 1
ATOM 745 N N . TYR A 1 100 ? 6.401 1.625 -10.384 1.00 92.56 100 TYR A N 1
ATOM 746 C CA . TYR A 1 100 ? 7.428 1.212 -9.430 1.00 92.56 100 TYR A CA 1
ATOM 747 C C . TYR A 1 100 ? 7.776 2.347 -8.475 1.00 92.56 100 TYR A C 1
ATOM 749 O O . TYR A 1 100 ? 7.713 2.163 -7.260 1.00 92.56 100 TYR A O 1
ATOM 757 N N . PHE A 1 101 ? 8.067 3.532 -9.015 1.00 90.94 101 PHE A N 1
ATOM 758 C CA . PHE A 1 101 ? 8.413 4.700 -8.212 1.00 90.94 101 PHE A CA 1
ATOM 759 C C . PHE A 1 101 ? 7.311 5.045 -7.201 1.00 90.94 101 PHE A C 1
ATOM 761 O O . PHE A 1 101 ? 7.588 5.281 -6.024 1.00 90.94 101 PHE A O 1
ATOM 768 N N . PHE A 1 102 ? 6.046 5.048 -7.629 1.00 92.50 102 PHE A N 1
ATOM 769 C CA . PHE A 1 102 ? 4.933 5.343 -6.729 1.00 92.50 102 PHE A CA 1
ATOM 770 C C . PHE A 1 102 ? 4.763 4.276 -5.650 1.00 92.50 102 PHE A C 1
ATOM 772 O O . PHE A 1 102 ? 4.555 4.627 -4.487 1.00 92.50 102 PHE A O 1
ATOM 779 N N . MET A 1 103 ? 4.900 2.997 -6.004 1.00 95.31 103 MET A N 1
ATOM 780 C CA . MET A 1 103 ? 4.809 1.906 -5.039 1.00 95.31 103 MET A CA 1
ATOM 781 C C . MET A 1 103 ? 5.957 1.948 -4.021 1.00 95.31 103 MET A C 1
ATOM 783 O O . MET A 1 103 ? 5.710 1.834 -2.822 1.00 95.31 103 MET A O 1
ATOM 787 N N . GLU A 1 104 ? 7.193 2.211 -4.457 1.00 94.19 104 GLU A N 1
ATOM 788 C CA . GLU A 1 104 ? 8.352 2.402 -3.573 1.00 94.19 104 GLU A CA 1
ATOM 789 C C . GLU A 1 104 ? 8.115 3.549 -2.577 1.00 94.19 104 GLU A C 1
ATOM 791 O O . GLU A 1 104 ? 8.325 3.390 -1.372 1.00 94.19 104 GLU A O 1
ATOM 796 N N . LYS A 1 105 ? 7.599 4.694 -3.046 1.00 92.88 105 LYS A N 1
ATOM 797 C CA . LYS A 1 105 ? 7.261 5.832 -2.177 1.00 92.88 105 LYS A CA 1
ATOM 798 C C . LYS A 1 105 ? 6.133 5.517 -1.196 1.00 92.88 105 LYS A C 1
ATOM 800 O O . LYS A 1 105 ? 6.225 5.917 -0.037 1.00 92.88 105 LYS A O 1
ATOM 805 N N . ALA A 1 106 ? 5.083 4.823 -1.635 1.00 94.44 106 ALA A N 1
ATOM 806 C CA . ALA A 1 106 ? 3.974 4.432 -0.767 1.00 94.44 106 ALA A CA 1
ATOM 807 C C . ALA A 1 106 ? 4.437 3.462 0.329 1.00 94.44 106 ALA A C 1
ATOM 809 O O . ALA A 1 106 ? 4.102 3.657 1.495 1.00 94.44 106 ALA A O 1
ATOM 810 N N . MET A 1 107 ? 5.271 2.477 -0.014 1.00 94.19 107 MET A N 1
ATOM 811 C CA . MET A 1 107 ? 5.860 1.556 0.960 1.00 94.19 107 MET A CA 1
ATOM 812 C C . MET A 1 107 ? 6.812 2.252 1.929 1.00 94.19 107 MET A C 1
ATOM 814 O O . MET A 1 107 ? 6.786 1.952 3.119 1.00 94.19 107 MET A O 1
ATOM 818 N N . GLY A 1 108 ? 7.626 3.194 1.446 1.00 92.12 108 GLY A N 1
ATOM 819 C CA . GLY A 1 108 ? 8.490 4.005 2.303 1.00 92.12 108 GLY A CA 1
ATOM 820 C C . GLY A 1 108 ? 7.690 4.823 3.318 1.00 92.12 108 GLY A C 1
ATOM 821 O O . GLY A 1 108 ? 8.026 4.824 4.499 1.00 92.12 108 GLY A O 1
ATOM 822 N N . LEU A 1 109 ? 6.596 5.457 2.878 1.00 92.31 109 LEU A N 1
ATOM 823 C CA . LEU A 1 109 ? 5.694 6.194 3.765 1.00 92.31 109 LEU A CA 1
ATOM 824 C C . LEU A 1 109 ? 4.989 5.269 4.763 1.00 92.31 109 LEU A C 1
ATOM 826 O O . LEU A 1 109 ? 4.902 5.604 5.938 1.00 92.31 109 LEU A O 1
ATOM 830 N N . PHE A 1 110 ? 4.508 4.110 4.310 1.00 92.94 110 PHE A N 1
ATOM 831 C CA . PHE A 1 110 ? 3.856 3.135 5.182 1.00 92.94 110 PHE A CA 1
ATOM 832 C C . PHE A 1 110 ? 4.817 2.622 6.255 1.00 92.94 110 PHE A C 1
ATOM 834 O O . PHE A 1 110 ? 4.469 2.617 7.429 1.00 92.94 110 PHE A O 1
ATOM 841 N N . LYS A 1 111 ? 6.046 2.262 5.867 1.00 90.94 111 LYS A N 1
ATOM 842 C CA . LYS A 1 111 ? 7.087 1.840 6.805 1.00 90.94 111 LYS A CA 1
ATOM 843 C C . LYS A 1 111 ? 7.390 2.937 7.823 1.00 90.94 111 LYS A C 1
ATOM 845 O O . LYS A 1 111 ? 7.382 2.668 9.013 1.00 90.94 111 LYS A O 1
ATOM 850 N N . TYR A 1 112 ? 7.595 4.169 7.362 1.00 89.69 112 TYR A N 1
ATOM 851 C CA . TYR A 1 112 ? 7.816 5.310 8.248 1.00 89.69 112 TYR A CA 1
ATOM 852 C C . TYR A 1 112 ? 6.665 5.496 9.252 1.00 89.69 112 TYR A C 1
ATOM 854 O O . TYR A 1 112 ? 6.896 5.695 10.440 1.00 89.69 112 TYR A O 1
ATOM 862 N N . ALA A 1 113 ? 5.422 5.384 8.784 1.00 88.19 113 ALA A N 1
ATOM 863 C CA . ALA A 1 113 ? 4.243 5.521 9.627 1.00 88.19 113 ALA A CA 1
ATOM 864 C C . ALA A 1 113 ? 4.045 4.346 10.603 1.00 88.19 113 ALA A C 1
ATOM 866 O O . ALA A 1 113 ? 3.451 4.552 11.656 1.00 88.19 113 ALA A O 1
ATOM 867 N N . ALA A 1 114 ? 4.519 3.145 10.258 1.00 86.19 114 ALA A N 1
ATOM 868 C CA . ALA A 1 114 ? 4.456 1.952 11.102 1.00 86.19 114 ALA A CA 1
ATOM 869 C C . ALA A 1 114 ? 5.597 1.881 12.133 1.00 86.19 114 ALA A C 1
ATOM 871 O O . ALA A 1 114 ? 5.395 1.349 13.220 1.00 86.19 114 ALA A O 1
ATOM 872 N N . ASP A 1 115 ? 6.781 2.401 11.791 1.00 85.25 115 ASP A N 1
ATOM 873 C CA . ASP A 1 115 ? 7.963 2.404 12.663 1.00 85.25 115 ASP A CA 1
ATOM 874 C C . ASP A 1 115 ? 7.847 3.463 13.785 1.00 85.25 115 ASP A C 1
ATOM 876 O O . ASP A 1 115 ? 8.407 3.281 14.866 1.00 85.25 115 ASP A O 1
ATOM 880 N N . GLU A 1 116 ? 7.115 4.561 13.559 1.00 80.31 116 GLU A N 1
ATOM 881 C CA . GLU A 1 116 ? 6.781 5.545 14.598 1.00 80.31 116 GLU A CA 1
ATOM 882 C C . GLU A 1 116 ? 5.424 5.203 15.245 1.00 80.31 116 GLU A C 1
ATOM 884 O O . GLU A 1 116 ? 4.386 5.241 14.579 1.00 80.31 116 GLU A O 1
ATOM 889 N N . GLU A 1 117 ? 5.415 4.884 16.549 1.00 64.75 117 GLU A N 1
ATOM 890 C CA . GLU A 1 117 ? 4.188 4.561 17.299 1.00 64.75 117 GLU A CA 1
ATOM 891 C C . GLU A 1 117 ? 3.079 5.601 17.041 1.00 64.75 117 GLU A C 1
ATOM 893 O O . GLU A 1 117 ? 3.268 6.802 17.234 1.00 64.75 117 GLU A O 1
ATOM 898 N N . ASN A 1 118 ? 1.896 5.126 16.634 1.00 63.06 118 ASN A N 1
ATOM 899 C CA . ASN A 1 118 ? 0.677 5.912 16.380 1.00 63.06 118 ASN A CA 1
ATOM 900 C C . ASN A 1 118 ? 0.691 6.869 15.169 1.00 63.06 118 ASN A C 1
ATOM 902 O O . ASN A 1 118 ? -0.189 7.726 15.064 1.00 63.06 118 ASN A O 1
ATOM 906 N N . ASN A 1 119 ? 1.612 6.727 14.210 1.00 82.62 119 ASN A N 1
ATOM 907 C CA . ASN A 1 119 ? 1.606 7.579 13.012 1.00 82.62 119 ASN A CA 1
ATOM 908 C C . ASN A 1 119 ? 0.731 7.066 11.858 1.00 82.62 119 ASN A C 1
ATOM 910 O O . ASN A 1 119 ? 0.357 7.864 10.994 1.00 82.62 119 ASN A O 1
ATOM 914 N N . ILE A 1 120 ? 0.362 5.782 11.824 1.00 84.56 120 ILE A N 1
ATOM 915 C CA . ILE A 1 120 ? -0.527 5.246 10.778 1.00 84.56 120 ILE A CA 1
ATOM 916 C C . ILE A 1 120 ? -1.823 6.069 10.638 1.00 84.56 120 ILE A C 1
ATOM 918 O O . ILE A 1 120 ? -2.086 6.515 9.518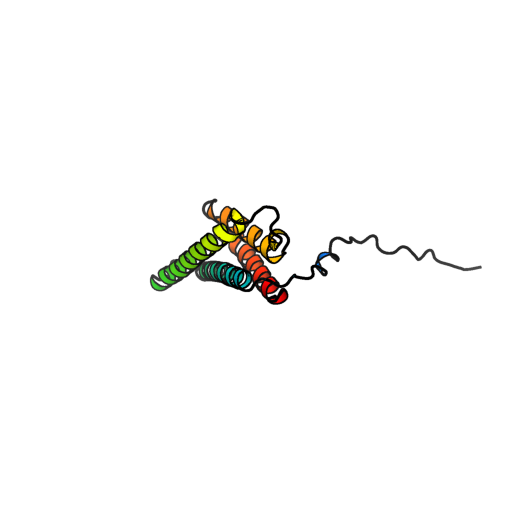 1.00 84.56 120 ILE A O 1
ATOM 922 N N . PRO A 1 121 ? -2.568 6.408 11.714 1.00 88.31 121 PRO A N 1
ATOM 923 C CA . PRO A 1 121 ? -3.761 7.254 11.610 1.00 88.31 121 PRO A CA 1
ATOM 924 C C . PRO A 1 121 ? -3.507 8.608 10.930 1.00 88.31 121 PRO A C 1
ATOM 926 O O . PRO A 1 121 ? -4.315 9.064 10.120 1.00 88.31 121 PRO A O 1
ATOM 929 N N . LYS A 1 122 ? -2.353 9.234 11.197 1.00 90.00 122 LYS A N 1
ATOM 930 C CA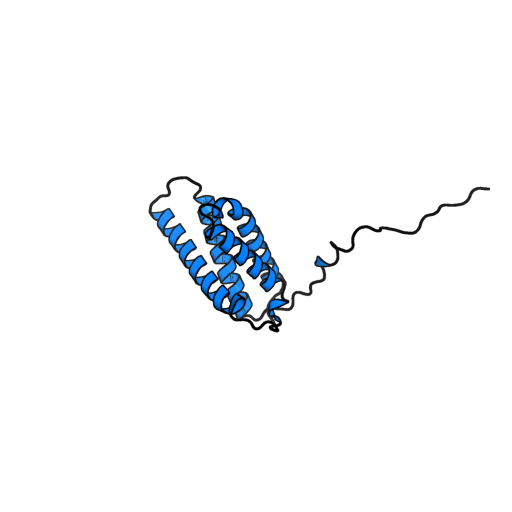 . LYS A 1 122 ? -1.961 10.531 10.620 1.00 90.00 122 LYS A CA 1
ATOM 931 C C . LYS A 1 122 ? -1.720 10.448 9.112 1.00 90.00 122 LYS A C 1
ATOM 933 O O . LYS A 1 122 ? -2.104 11.362 8.383 1.00 90.00 122 LYS A O 1
ATOM 938 N N . TYR A 1 123 ? -1.098 9.370 8.639 1.00 91.31 123 TYR A N 1
ATOM 939 C CA . TYR A 1 123 ? -0.764 9.188 7.220 1.00 91.31 123 TYR A CA 1
ATOM 940 C C . TYR A 1 123 ? -1.812 8.393 6.437 1.00 91.31 123 TYR A C 1
ATOM 942 O O . TYR A 1 123 ? -1.734 8.339 5.210 1.00 91.31 123 TYR A O 1
ATOM 950 N N . ARG A 1 124 ? -2.821 7.823 7.107 1.00 92.88 124 ARG A N 1
ATOM 951 C CA . ARG A 1 124 ? -3.832 6.926 6.529 1.00 92.88 124 ARG A CA 1
ATOM 952 C C . ARG A 1 124 ? -4.457 7.474 5.246 1.00 92.88 124 ARG A C 1
ATOM 954 O O . ARG A 1 1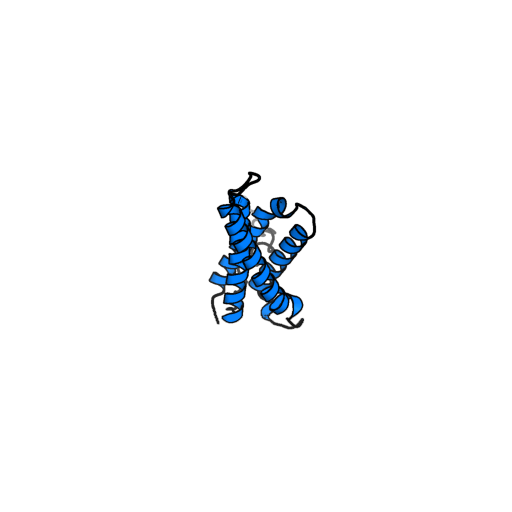24 ? -4.401 6.831 4.201 1.00 92.88 124 ARG A O 1
ATOM 961 N N . LYS A 1 125 ? -4.987 8.701 5.289 1.00 93.31 125 LYS A N 1
ATOM 962 C CA . LYS A 1 125 ? -5.639 9.340 4.130 1.00 93.31 125 LYS A CA 1
ATOM 963 C C . LYS A 1 125 ? -4.673 9.575 2.966 1.00 93.31 125 LYS A C 1
ATOM 965 O O . LYS A 1 125 ? -5.045 9.414 1.802 1.00 93.31 125 LYS A O 1
ATOM 970 N N . GLU A 1 126 ? -3.437 9.965 3.270 1.00 94.00 126 GLU A N 1
ATOM 971 C CA . GLU A 1 126 ? -2.403 10.152 2.255 1.00 94.00 126 GLU A CA 1
ATOM 972 C C . GLU A 1 126 ? -2.016 8.810 1.617 1.00 94.00 126 GLU A C 1
ATOM 974 O O . GLU A 1 126 ? -1.938 8.720 0.391 1.00 94.00 126 GLU A O 1
ATOM 979 N N . LEU A 1 127 ? -1.831 7.764 2.425 1.00 95.00 127 LEU A N 1
ATOM 980 C CA . LEU A 1 127 ? -1.532 6.413 1.956 1.00 95.00 127 LEU A CA 1
ATOM 981 C C . LEU A 1 127 ? -2.642 5.878 1.049 1.00 95.00 127 LEU A C 1
ATOM 983 O O . LEU A 1 127 ? -2.343 5.463 -0.067 1.00 95.00 127 LEU A O 1
ATOM 987 N N . ILE A 1 128 ? -3.910 5.973 1.462 1.00 95.88 128 ILE A N 1
ATOM 988 C CA . ILE A 1 128 ? -5.060 5.567 0.635 1.00 95.88 128 ILE A CA 1
ATOM 989 C C . ILE A 1 128 ? -5.038 6.303 -0.712 1.00 95.88 128 ILE A C 1
ATOM 991 O O . ILE A 1 128 ? -5.098 5.667 -1.761 1.00 95.88 128 ILE A O 1
ATOM 995 N N . THR A 1 129 ? -4.843 7.627 -0.698 1.00 95.38 129 THR A N 1
ATOM 996 C CA . THR A 1 129 ? -4.789 8.437 -1.928 1.00 95.38 129 THR A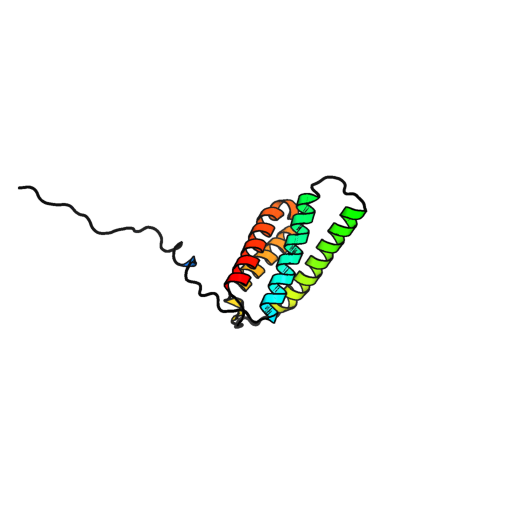 CA 1
ATOM 997 C C . THR A 1 129 ? -3.656 7.996 -2.860 1.00 95.38 129 THR A C 1
ATOM 999 O O . THR A 1 129 ? -3.846 7.913 -4.073 1.00 95.38 129 THR A O 1
ATOM 1002 N N . LYS A 1 130 ? -2.465 7.700 -2.323 1.00 94.56 130 LYS A N 1
ATOM 1003 C CA . LYS A 1 130 ? -1.337 7.206 -3.129 1.00 94.56 130 LYS A CA 1
ATOM 1004 C C . LYS A 1 130 ? -1.618 5.820 -3.710 1.00 94.56 130 LYS A C 1
ATOM 1006 O O . LYS A 1 130 ? -1.252 5.568 -4.854 1.00 94.56 130 LYS A O 1
ATOM 1011 N N . LEU A 1 131 ? -2.273 4.939 -2.956 1.00 96.94 131 LEU A N 1
ATOM 1012 C CA . LEU A 1 131 ? -2.627 3.592 -3.415 1.00 96.94 131 LEU A CA 1
ATOM 1013 C C . LEU A 1 131 ? -3.682 3.637 -4.524 1.00 96.94 131 LEU A C 1
ATOM 1015 O O . LEU A 1 131 ? -3.518 2.963 -5.537 1.00 96.94 131 LEU A O 1
ATOM 1019 N N . ASP A 1 132 ? -4.691 4.501 -4.398 1.00 95.31 132 ASP A N 1
ATOM 1020 C CA . ASP A 1 132 ? -5.661 4.764 -5.468 1.00 95.31 132 ASP A CA 1
ATOM 1021 C C . ASP A 1 132 ? -4.973 5.277 -6.740 1.00 95.31 132 ASP A C 1
ATOM 1023 O O . ASP A 1 132 ? -5.265 4.824 -7.849 1.00 95.31 132 ASP A O 1
ATOM 1027 N N . GLN A 1 133 ? -4.008 6.191 -6.588 1.00 92.75 133 GLN A N 1
ATOM 1028 C CA . GLN A 1 133 ? -3.209 6.670 -7.713 1.00 92.75 133 GLN A CA 1
ATOM 1029 C C . GLN A 1 133 ? -2.426 5.530 -8.367 1.00 92.75 133 GLN A C 1
ATOM 1031 O O . GLN A 1 133 ? -2.479 5.402 -9.588 1.00 92.75 133 GLN A O 1
ATOM 1036 N N . ILE A 1 134 ? -1.738 4.688 -7.589 1.00 93.56 134 ILE A N 1
ATOM 1037 C CA . ILE A 1 134 ? -0.991 3.529 -8.105 1.00 93.56 134 ILE A CA 1
ATOM 1038 C C . ILE A 1 134 ? -1.908 2.620 -8.922 1.00 93.56 134 ILE A C 1
ATOM 1040 O O . ILE A 1 134 ? -1.575 2.306 -10.062 1.00 93.56 134 ILE A O 1
ATOM 1044 N N . LEU A 1 135 ? -3.074 2.251 -8.386 1.00 94.19 135 LEU A N 1
ATOM 1045 C CA . LEU A 1 135 ? -4.035 1.384 -9.074 1.00 94.19 135 LEU A CA 1
ATOM 1046 C C . LEU A 1 135 ? -4.512 1.999 -10.399 1.00 94.19 135 LEU A C 1
ATOM 1048 O O . LEU A 1 135 ? -4.508 1.323 -11.428 1.00 94.19 135 LEU A O 1
ATOM 1052 N N . MET A 1 136 ? -4.809 3.302 -10.413 1.00 92.00 136 MET A N 1
ATOM 1053 C CA . MET A 1 136 ? -5.148 4.029 -11.641 1.00 92.00 136 MET A CA 1
ATOM 1054 C C . MET A 1 136 ? -3.988 4.033 -12.657 1.00 92.00 136 MET A C 1
ATOM 1056 O O . MET A 1 136 ? -4.214 3.913 -13.861 1.00 92.00 136 MET A O 1
ATOM 1060 N N . TYR A 1 137 ? -2.739 4.203 -12.211 1.00 89.31 137 TYR A N 1
ATOM 1061 C CA . TYR A 1 137 ? -1.572 4.189 -13.102 1.00 89.31 137 TYR A CA 1
ATOM 1062 C C . TYR A 1 137 ? -1.286 2.797 -13.665 1.00 89.31 137 TYR A C 1
ATOM 1064 O O . TYR A 1 137 ? -0.933 2.687 -14.837 1.00 89.31 137 TYR A O 1
ATOM 1072 N N . VAL A 1 138 ? -1.476 1.749 -12.864 1.00 90.94 138 VAL A N 1
ATOM 1073 C CA . VAL A 1 138 ? -1.363 0.356 -13.306 1.00 90.94 138 VAL A CA 1
ATOM 1074 C C . VAL A 1 138 ? -2.382 0.048 -14.399 1.00 90.94 138 VAL A C 1
ATOM 1076 O O . VAL A 1 138 ? -2.030 -0.541 -15.419 1.00 90.94 138 VAL A O 1
ATOM 1079 N N . GLU A 1 139 ? -3.631 0.477 -14.219 1.00 88.62 139 GLU A N 1
ATOM 1080 C CA . GLU A 1 139 ? -4.678 0.310 -15.228 1.00 88.62 139 GLU A CA 1
ATOM 1081 C C . GLU A 1 139 ? -4.326 1.041 -16.532 1.00 88.62 139 GLU A C 1
ATOM 1083 O O . GLU A 1 139 ? -4.403 0.456 -17.611 1.00 88.62 139 GLU A O 1
ATOM 1088 N N . LYS A 1 140 ? -3.856 2.292 -16.435 1.00 85.75 140 LYS A N 1
ATOM 1089 C CA . LYS A 1 140 ? -3.447 3.101 -17.596 1.00 85.75 140 LYS A CA 1
ATOM 1090 C C . LYS A 1 140 ? -2.220 2.563 -18.326 1.00 85.75 140 LYS A C 1
ATOM 1092 O O . LYS A 1 140 ? -2.113 2.768 -19.532 1.00 85.75 140 LYS A O 1
ATOM 1097 N N . ALA A 1 141 ? -1.283 1.941 -17.612 1.00 83.69 141 ALA A N 1
ATOM 1098 C CA . ALA A 1 141 ? -0.092 1.356 -18.218 1.00 83.69 141 ALA A CA 1
ATOM 1099 C C . ALA A 1 141 ? -0.438 0.159 -19.112 1.00 83.69 141 ALA A C 1
ATOM 1101 O O . ALA A 1 141 ? 0.230 -0.067 -20.118 1.00 83.69 141 ALA A O 1
ATOM 1102 N N . GLY A 1 142 ? -1.497 -0.581 -18.773 1.00 76.00 142 GLY A N 1
ATOM 1103 C CA . GLY A 1 142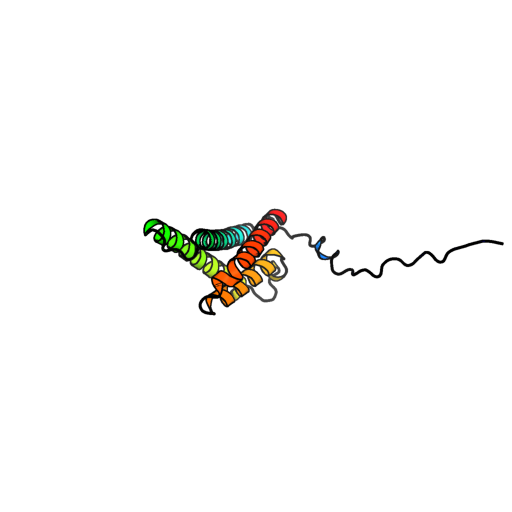 ? -1.842 -1.817 -19.462 1.00 76.00 142 GLY A CA 1
ATOM 1104 C C . GLY A 1 142 ? -0.786 -2.910 -19.266 1.00 76.00 142 GLY A C 1
ATOM 1105 O O . GLY A 1 142 ? 0.119 -2.806 -18.432 1.00 76.00 142 GLY A O 1
ATOM 1106 N N . VAL A 1 143 ? -0.926 -3.986 -20.036 1.00 71.25 143 VAL A N 1
ATOM 1107 C CA . VAL A 1 143 ? -0.036 -5.155 -20.008 1.00 71.25 143 VAL A CA 1
ATOM 1108 C C . VAL A 1 143 ? 0.695 -5.254 -21.342 1.00 71.25 143 VAL A C 1
ATOM 1110 O O . VAL A 1 143 ? 0.120 -4.906 -22.375 1.00 71.25 143 VAL A O 1
ATOM 1113 N N . ALA A 1 144 ? 1.963 -5.667 -21.293 1.00 69.06 144 ALA A N 1
ATOM 1114 C CA . ALA A 1 144 ? 2.829 -5.845 -22.460 1.00 69.06 144 ALA A CA 1
ATOM 1115 C C . ALA A 1 144 ? 2.615 -7.203 -23.131 1.00 69.06 144 ALA A C 1
ATOM 1117 O O . ALA A 1 144 ? 2.438 -8.195 -22.387 1.00 69.06 144 ALA A O 1
#

Organism: Alexandrium catenella (NCBI:txid2925)

Foldseek 3Di:
DDDDDDDDDDDPDDPPPVVVPPPLQAADAPVLLVLLCQLLVLLLVLLVLPVVCPPDDDDPVSVVVSVVSVVSNVVSLVVCCVCQVVNDDPPPVVCVGPLSVLSNVLSVVVCVQVVDPPSCVVCSVVSSVSSVVSNVSSVVSHHD

Sequence (144 aa):
NVAASPLLALAGVQPARAEVLRLKLAPLKQDYRDEVVAAATALREALVAEQEAGDDKLSLEAEVELGAKEQKAGRLLKQYGVRYIAGLSDDDPLRSNPVYFFMEKAMGLFKYAADEENNIPKYRKELITKLDQILMYVEKAGVA

Radius of gyration: 21.18 Å; chains: 1; bounding box: 37×70×57 Å

pLDDT: mean 82.44, std 18.59, range [38.88, 97.88]